Protein AF-A0A4Y8CBA6-F1 (afdb_monomer_lite)

Radius of gyration: 20.45 Å; chains: 1; bounding box: 44×48×49 Å

Sequence (134 aa):
DKLLEVQQRLKTFVDKGNLGPFANAYYGHPTYRLTPEQNLIVLSHYLECLRIQRIIAQCMAIFGAKNPHPQSLTVGGVTCVMDLLDPARMGEYMVKFQEVQDFVNRAYYPDLVMAGKAYAHEASVLNDIGVNNL

Secondary structure (DSSP, 8-state):
-HHHHHHHHHHHHHHTS--GGGTT--TT-TT----HHHHHHHHHHHHHHHHHHHHHHHHHHHHHSSSSS-S-EETTEES-HHHHH-HHHHHHHHHHHHHHHHHIIIIIHHHHHHHHHHHTT-HHHHS----TT-

Structure (mmCIF, N/CA/C/O backbone):
data_AF-A0A4Y8CBA6-F1
#
_entry.id   AF-A0A4Y8CBA6-F1
#
loop_
_atom_site.group_PDB
_atom_site.id
_atom_site.type_symbol
_atom_site.label_atom_id
_atom_site.label_alt_id
_atom_site.label_comp_id
_atom_site.label_asym_id
_atom_site.label_entity_id
_atom_site.label_seq_id
_atom_site.pdbx_PDB_ins_code
_atom_site.Cartn_x
_atom_site.Cartn_y
_atom_site.Cartn_z
_atom_site.occupancy
_atom_site.B_iso_or_equiv
_atom_site.auth_seq_id
_atom_site.auth_comp_id
_atom_site.auth_asym_id
_atom_site.auth_atom_id
_atom_site.pdbx_PDB_model_num
ATOM 1 N N . ASP A 1 1 ? 7.412 9.883 17.096 1.00 76.38 1 ASP A N 1
ATOM 2 C CA . ASP A 1 1 ? 7.128 11.106 16.313 1.00 76.38 1 ASP A CA 1
ATOM 3 C C . ASP A 1 1 ? 6.201 10.920 15.109 1.00 76.38 1 ASP A C 1
ATOM 5 O O . ASP A 1 1 ? 5.241 11.673 15.014 1.00 76.38 1 ASP A O 1
ATOM 9 N N . LYS A 1 2 ? 6.361 9.903 14.242 1.00 88.69 2 LYS A N 1
ATOM 10 C CA . LYS A 1 2 ? 5.512 9.755 13.034 1.00 88.69 2 LYS A CA 1
ATOM 11 C C . LYS A 1 2 ? 4.008 9.548 13.288 1.00 88.69 2 LYS A C 1
ATOM 13 O O . LYS A 1 2 ? 3.182 10.185 12.644 1.00 88.69 2 LYS A O 1
ATOM 18 N N . LEU A 1 3 ? 3.635 8.678 14.229 1.00 93.62 3 LEU A N 1
ATOM 19 C CA . LEU A 1 3 ? 2.218 8.408 14.530 1.00 93.62 3 LEU A CA 1
ATOM 20 C C . LEU A 1 3 ? 1.497 9.635 15.108 1.00 93.62 3 LEU A C 1
ATOM 22 O O . LEU A 1 3 ? 0.318 9.844 14.831 1.00 93.62 3 LEU A O 1
ATOM 26 N N . LEU A 1 4 ? 2.216 10.475 15.859 1.00 95.25 4 LEU A N 1
ATOM 27 C CA . LEU A 1 4 ? 1.681 11.727 16.391 1.00 95.25 4 LEU A CA 1
ATOM 28 C C . LEU A 1 4 ? 1.377 12.720 15.261 1.00 95.25 4 LEU A C 1
ATOM 30 O O . LEU A 1 4 ? 0.308 13.322 15.246 1.00 95.25 4 LEU A O 1
ATOM 34 N N . GLU A 1 5 ? 2.277 12.838 14.281 1.00 95.81 5 GLU A N 1
ATOM 35 C CA . GLU A 1 5 ? 2.060 13.651 13.077 1.00 95.81 5 GLU A CA 1
ATOM 36 C C . GLU A 1 5 ? 0.807 13.188 12.309 1.00 95.81 5 GLU A C 1
ATOM 38 O O . GLU A 1 5 ? -0.033 14.001 11.922 1.00 95.81 5 GLU A O 1
ATOM 43 N N . VAL A 1 6 ? 0.637 11.871 12.133 1.00 96.00 6 VAL A N 1
ATOM 44 C CA . VAL A 1 6 ? -0.543 11.293 11.468 1.00 96.00 6 VAL A CA 1
ATOM 45 C C . VAL A 1 6 ? -1.821 11.598 12.245 1.00 96.00 6 VAL A C 1
ATOM 47 O O . VAL A 1 6 ? -2.814 12.012 11.645 1.00 96.00 6 VAL A O 1
ATOM 50 N N . GLN A 1 7 ? -1.799 11.451 13.570 1.00 96.12 7 GLN A N 1
ATOM 51 C CA . GLN A 1 7 ? -2.944 11.761 14.422 1.00 96.12 7 GLN A CA 1
ATOM 52 C C . GLN A 1 7 ? -3.330 13.244 14.331 1.00 96.12 7 GLN A C 1
ATOM 54 O O . GLN A 1 7 ? -4.510 13.564 14.191 1.00 96.12 7 GLN A O 1
ATOM 59 N N . GLN A 1 8 ? -2.350 14.152 14.361 1.00 97.00 8 GLN A N 1
ATOM 60 C CA . GLN A 1 8 ? -2.585 15.589 14.205 1.00 97.00 8 GLN A CA 1
ATOM 61 C C . GLN A 1 8 ? -3.177 15.908 12.831 1.00 97.00 8 GLN A C 1
ATOM 63 O O . GLN A 1 8 ? -4.187 16.606 12.740 1.00 97.00 8 GLN A O 1
ATOM 68 N N . ARG A 1 9 ? -2.610 15.336 11.763 1.00 95.00 9 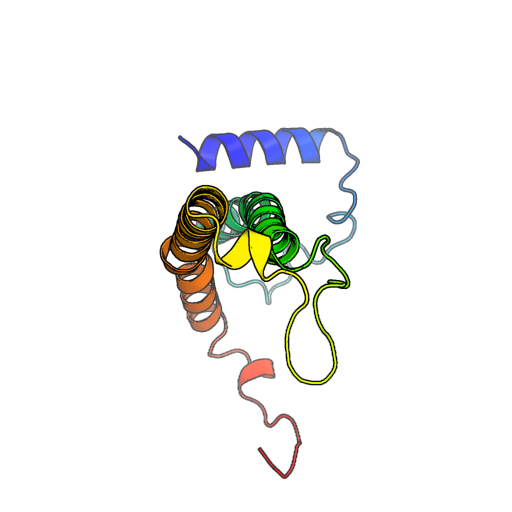ARG A N 1
ATOM 69 C CA . ARG A 1 9 ? -3.125 15.496 10.399 1.00 95.00 9 ARG A CA 1
ATOM 70 C C . ARG A 1 9 ? -4.563 14.991 10.269 1.00 95.00 9 ARG A C 1
ATOM 72 O O . ARG A 1 9 ? -5.374 15.658 9.627 1.00 95.00 9 ARG A O 1
ATOM 79 N N . LEU A 1 10 ? -4.886 13.850 10.883 1.00 94.44 10 LEU A N 1
ATOM 80 C CA . LEU A 1 10 ? -6.246 13.313 10.920 1.00 94.44 10 LEU A CA 1
ATOM 81 C C . LEU A 1 10 ? -7.188 14.255 11.669 1.00 94.44 10 LEU A C 1
ATOM 83 O O . LEU A 1 10 ? -8.265 14.557 11.166 1.00 94.44 10 LEU A O 1
ATOM 87 N N . LYS A 1 11 ? -6.775 14.759 12.835 1.00 95.81 11 LYS A N 1
ATOM 88 C CA . LYS A 1 11 ? -7.573 15.703 13.620 1.00 95.81 11 LYS A CA 1
ATOM 89 C C . LYS A 1 11 ? -7.900 16.953 12.804 1.00 95.81 11 LYS A C 1
ATOM 91 O O . LYS A 1 11 ? -9.067 17.284 12.647 1.00 95.81 11 LYS A O 1
ATOM 96 N N . THR A 1 12 ? -6.897 17.576 12.185 1.00 95.81 12 THR A N 1
ATOM 97 C CA . THR A 1 12 ? -7.108 18.736 11.305 1.00 95.81 12 THR A CA 1
ATOM 98 C C . THR A 1 12 ? -8.008 18.412 10.110 1.00 95.81 12 THR A C 1
ATOM 100 O O . THR A 1 12 ? -8.755 19.274 9.657 1.00 95.81 12 THR A O 1
ATOM 103 N N . PHE A 1 13 ? -7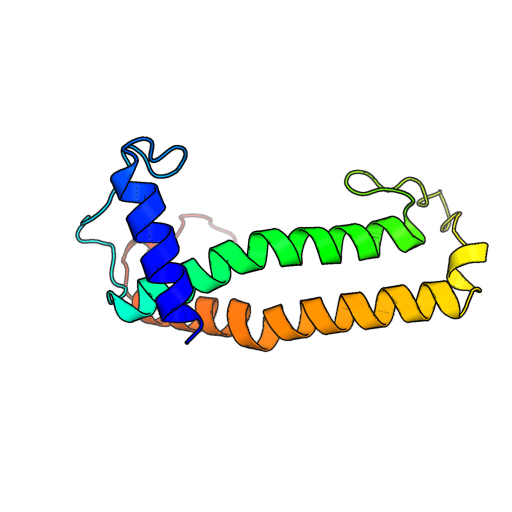.943 17.194 9.566 1.00 94.19 13 PHE A N 1
ATOM 104 C CA . PHE A 1 13 ? -8.837 16.759 8.493 1.00 94.19 13 PHE A CA 1
ATOM 105 C C . PHE A 1 13 ? -10.293 16.642 8.971 1.00 94.19 13 PHE A C 1
ATOM 107 O O . PHE A 1 13 ? -11.190 17.132 8.290 1.00 94.19 13 PHE A O 1
ATOM 114 N N . VAL A 1 14 ? -10.519 16.058 10.150 1.00 93.75 14 VAL A N 1
ATOM 115 C CA . VAL A 1 14 ? -11.852 15.912 10.756 1.00 93.75 14 VAL A CA 1
ATOM 116 C C . VAL A 1 14 ? -12.440 17.266 11.151 1.00 93.75 14 VAL A C 1
ATOM 118 O O . VAL A 1 14 ? -13.596 17.538 10.836 1.00 93.75 14 VAL A O 1
ATOM 121 N N . ASP A 1 15 ? -11.640 18.147 11.756 1.00 95.62 15 ASP A N 1
ATOM 122 C CA . ASP A 1 15 ? -12.073 19.473 12.221 1.00 95.62 15 ASP A CA 1
ATOM 123 C C . ASP A 1 15 ? -12.552 20.378 11.064 1.00 95.62 15 ASP A C 1
ATOM 125 O O . ASP A 1 15 ? -13.340 21.298 11.275 1.00 95.62 15 ASP A O 1
ATOM 129 N N . LYS A 1 16 ? -12.137 20.103 9.817 1.00 94.75 16 LYS A N 1
ATOM 130 C CA . LYS A 1 16 ? -12.646 20.794 8.617 1.00 94.75 16 LYS A CA 1
ATOM 131 C C . LYS A 1 16 ? -14.093 20.427 8.263 1.00 94.75 16 LYS A C 1
ATOM 133 O O . LYS A 1 16 ? -14.680 21.087 7.410 1.00 94.75 16 LYS A O 1
ATOM 138 N N . GLY A 1 17 ? -14.652 19.360 8.835 1.00 90.06 17 GLY A N 1
ATOM 139 C CA . GLY A 1 17 ? -16.038 18.922 8.628 1.00 90.06 17 GLY A CA 1
ATOM 140 C C . GLY A 1 17 ? -16.330 18.212 7.298 1.00 90.06 17 GLY A C 1
ATOM 141 O O . GLY A 1 17 ? -17.368 17.569 7.174 1.00 90.06 17 GLY A O 1
ATOM 142 N N . ASN A 1 18 ? -15.427 18.262 6.311 1.00 92.31 18 ASN A N 1
ATOM 143 C CA . ASN A 1 18 ? -15.565 17.523 5.053 1.00 92.31 18 ASN A CA 1
ATOM 144 C C . ASN A 1 18 ? -14.746 16.225 5.081 1.00 92.31 18 ASN A C 1
ATOM 146 O O . ASN A 1 18 ? -13.590 16.190 4.658 1.00 92.31 18 ASN A O 1
ATOM 150 N N . LEU A 1 19 ? -15.370 15.155 5.576 1.00 91.25 19 LEU A N 1
ATOM 151 C CA . LEU A 1 19 ? -14.725 13.853 5.763 1.00 91.25 19 LEU A CA 1
ATOM 152 C C . LEU A 1 19 ? -14.487 13.077 4.456 1.00 91.25 19 LEU A C 1
ATOM 154 O O . LEU A 1 19 ? -13.770 12.077 4.467 1.00 91.25 19 LEU A O 1
ATOM 158 N N . GLY A 1 20 ? -15.045 13.523 3.326 1.00 93.06 20 GLY A N 1
ATOM 159 C CA . GLY A 1 20 ? -14.858 12.883 2.021 1.00 93.06 20 GLY A CA 1
ATOM 160 C C . GLY A 1 20 ? -15.154 11.373 2.058 1.00 93.06 20 GLY A C 1
ATOM 161 O O . GLY A 1 20 ? -16.262 11.000 2.443 1.00 93.06 20 GLY A O 1
ATOM 162 N N . PRO A 1 21 ? -14.191 10.493 1.709 1.00 91.62 21 PRO A N 1
ATOM 163 C CA . PRO A 1 21 ? -14.400 9.039 1.714 1.00 91.62 21 PRO A CA 1
ATOM 164 C C . PRO A 1 21 ? -14.646 8.453 3.115 1.00 91.62 21 PRO A C 1
ATOM 166 O O . PRO A 1 21 ? -15.042 7.300 3.234 1.00 91.62 21 PRO A O 1
ATOM 169 N N . PHE A 1 22 ? -14.409 9.234 4.169 1.00 94.19 22 PHE A N 1
ATOM 170 C CA . PHE A 1 22 ? -14.646 8.856 5.559 1.00 94.19 22 PHE A CA 1
ATOM 171 C C . PHE A 1 22 ? -16.018 9.323 6.071 1.00 94.19 22 PHE A C 1
ATOM 173 O O . PHE A 1 22 ? -16.366 9.071 7.218 1.00 94.19 22 PHE A O 1
ATOM 180 N N . ALA A 1 23 ? -16.821 10.024 5.268 1.00 94.81 23 ALA A N 1
ATOM 181 C CA . ALA A 1 23 ? -18.159 10.439 5.685 1.00 94.81 23 ALA A CA 1
ATOM 182 C C . ALA A 1 23 ? -19.123 9.238 5.769 1.00 94.81 23 ALA A C 1
ATOM 184 O O . ALA A 1 23 ? -19.065 8.338 4.935 1.00 94.81 23 ALA A O 1
ATOM 185 N N . ASN A 1 24 ? -20.042 9.249 6.744 1.00 93.06 24 ASN A N 1
ATOM 186 C CA . ASN A 1 24 ? -21.115 8.250 6.911 1.00 93.06 24 ASN A CA 1
ATOM 187 C C . ASN A 1 24 ? -20.650 6.779 6.962 1.00 93.06 24 ASN A C 1
ATOM 189 O O . ASN A 1 24 ? -21.393 5.877 6.578 1.00 93.06 24 ASN A O 1
ATOM 193 N N . ALA A 1 25 ? -19.429 6.524 7.433 1.00 94.69 25 ALA A N 1
ATOM 194 C CA . ALA A 1 25 ? -18.924 5.170 7.627 1.00 94.69 25 ALA A CA 1
ATOM 195 C C . ALA A 1 25 ? -19.373 4.568 8.974 1.00 94.69 25 ALA A C 1
ATOM 197 O O . ALA A 1 25 ? -19.914 5.245 9.847 1.00 94.69 25 ALA A O 1
ATOM 198 N N . TYR A 1 26 ? -19.109 3.275 9.158 1.00 96.19 26 TYR A N 1
ATOM 199 C CA . TYR A 1 26 ? -19.568 2.467 10.297 1.00 96.19 26 TYR A CA 1
ATOM 200 C C . TYR A 1 26 ? -18.731 2.644 11.578 1.00 96.19 26 TYR A C 1
ATOM 202 O O . TYR A 1 26 ? -18.437 1.676 12.277 1.00 96.19 26 TYR A O 1
ATOM 210 N N . TYR A 1 27 ? -18.274 3.860 11.883 1.00 94.56 27 TYR A N 1
ATOM 211 C CA . TYR A 1 27 ? -17.443 4.095 13.069 1.00 94.56 27 TYR A CA 1
ATOM 212 C C . TYR A 1 27 ? -18.175 3.706 14.358 1.00 94.56 27 TYR A C 1
ATOM 214 O O . TYR A 1 27 ? -19.357 3.991 14.524 1.00 94.56 27 TYR A O 1
ATOM 222 N N . GLY A 1 28 ? -17.463 3.046 15.275 1.00 94.50 28 GLY A N 1
ATOM 223 C CA . GLY A 1 28 ? -18.031 2.561 16.538 1.00 94.50 28 GLY A CA 1
ATOM 224 C C . GLY A 1 28 ? -18.889 1.296 16.419 1.00 94.50 28 GLY A C 1
ATOM 225 O O . GLY A 1 28 ? -19.434 0.851 17.426 1.00 94.50 28 GLY A O 1
ATOM 226 N N . HIS A 1 29 ? -19.006 0.697 15.228 1.00 96.00 29 HIS A N 1
ATOM 227 C CA . HIS A 1 29 ? -19.717 -0.569 15.065 1.00 96.00 29 HIS A CA 1
ATOM 228 C C . HIS A 1 29 ? -19.091 -1.670 15.949 1.00 96.00 29 HIS A C 1
ATOM 230 O O . HIS A 1 29 ? -17.864 -1.798 15.972 1.00 96.00 29 HIS A O 1
ATOM 236 N N . PRO A 1 30 ? -19.891 -2.500 16.653 1.00 93.19 30 PRO A N 1
ATOM 237 C CA . PRO A 1 30 ? -19.386 -3.454 17.650 1.00 93.19 30 PRO A CA 1
ATOM 238 C C . PRO A 1 30 ? -18.478 -4.547 17.077 1.00 93.19 30 PRO A C 1
ATOM 240 O O . PRO A 1 30 ? -17.761 -5.205 17.829 1.00 93.19 30 PRO A O 1
ATOM 243 N N . THR A 1 31 ? -18.503 -4.757 15.760 1.00 92.69 31 THR A N 1
ATOM 244 C CA . THR A 1 31 ? -17.606 -5.704 15.088 1.00 92.69 31 THR A CA 1
ATOM 245 C C . THR A 1 31 ? -16.227 -5.125 14.796 1.00 92.69 31 THR A C 1
ATOM 247 O O . THR A 1 31 ? -15.365 -5.881 14.384 1.00 92.69 31 THR A O 1
ATOM 250 N N . TYR A 1 32 ? -15.959 -3.832 15.000 1.00 95.25 32 TYR A N 1
ATOM 251 C CA . TYR A 1 32 ? -14.591 -3.312 14.919 1.00 95.25 32 TYR A CA 1
ATOM 252 C C . TYR A 1 32 ? -13.819 -3.672 16.187 1.00 95.25 32 TYR A C 1
ATOM 254 O O . TYR A 1 32 ? -14.129 -3.193 17.276 1.00 95.25 32 TYR A O 1
ATOM 262 N N . ARG A 1 33 ? -12.816 -4.545 16.042 1.00 94.81 33 ARG A N 1
ATOM 263 C CA . ARG A 1 33 ? -12.101 -5.162 17.175 1.00 94.81 33 ARG A CA 1
ATOM 264 C C . ARG A 1 33 ? -10.729 -4.564 17.470 1.00 94.81 33 ARG A C 1
ATOM 266 O O . ARG A 1 33 ? -10.158 -4.864 18.513 1.00 94.81 33 ARG A O 1
ATOM 273 N N . LEU A 1 34 ? -10.184 -3.747 16.568 1.00 97.25 34 LEU A N 1
ATOM 274 C CA . LEU A 1 34 ? -8.868 -3.134 16.762 1.00 97.25 34 LEU A CA 1
ATOM 275 C C . LEU A 1 34 ? -8.905 -2.077 17.873 1.00 97.25 34 LEU A C 1
ATOM 277 O O . LEU A 1 34 ? -9.840 -1.274 17.938 1.00 97.25 34 LEU A O 1
ATOM 281 N N . THR A 1 35 ? -7.858 -2.028 18.702 1.00 97.25 35 THR A N 1
ATOM 282 C CA . THR A 1 35 ? -7.691 -0.956 19.698 1.00 97.25 35 THR A CA 1
ATOM 283 C C . THR A 1 35 ? -7.439 0.398 19.016 1.00 97.25 35 THR A C 1
ATOM 285 O O . THR A 1 35 ? -7.065 0.441 17.838 1.00 97.25 35 THR A O 1
ATOM 288 N N . PRO A 1 36 ? -7.613 1.537 19.712 1.00 96.50 36 PRO A N 1
ATOM 289 C CA . PRO A 1 36 ? -7.292 2.852 19.152 1.00 96.50 36 PRO A CA 1
ATOM 290 C C . PRO A 1 36 ? -5.852 2.965 18.624 1.00 96.50 36 PRO A C 1
ATOM 292 O O . PRO A 1 36 ? -5.628 3.553 17.567 1.00 96.50 36 PRO A O 1
ATOM 295 N N . GLU A 1 37 ? -4.884 2.354 19.308 1.00 96.38 37 GLU A N 1
ATOM 296 C CA . GLU A 1 37 ? -3.472 2.338 18.912 1.00 96.38 37 GLU A CA 1
ATOM 297 C C . GLU A 1 37 ? -3.267 1.533 17.628 1.00 96.38 37 GLU A C 1
ATOM 299 O O . GLU A 1 37 ? -2.598 1.999 16.705 1.00 96.38 37 GLU A O 1
ATOM 304 N N . GLN A 1 38 ? -3.886 0.352 17.535 1.00 97.50 38 GLN A N 1
ATOM 305 C CA . GLN A 1 38 ? -3.838 -0.480 16.332 1.00 97.50 38 GLN A CA 1
ATOM 306 C C . GLN A 1 38 ? -4.486 0.230 15.139 1.00 97.50 38 GLN A C 1
ATOM 308 O O . GLN A 1 38 ? -3.918 0.242 14.050 1.00 97.50 38 GLN A O 1
ATOM 313 N N . ASN A 1 39 ? -5.629 0.891 15.348 1.00 97.62 39 ASN A N 1
ATOM 314 C CA . ASN A 1 39 ? -6.276 1.696 14.311 1.00 97.62 39 ASN A CA 1
ATOM 315 C C . ASN A 1 39 ? -5.368 2.830 13.819 1.00 97.62 39 ASN A C 1
ATOM 317 O O . ASN A 1 39 ? -5.298 3.076 12.616 1.00 97.62 39 ASN A O 1
ATOM 321 N N . LEU A 1 40 ? -4.646 3.508 14.718 1.00 97.44 40 LEU A N 1
ATOM 322 C CA . LEU A 1 40 ? -3.722 4.576 14.334 1.00 97.44 40 LEU A CA 1
ATOM 323 C C . LEU A 1 40 ? -2.517 4.045 13.540 1.00 97.44 40 LEU A C 1
ATOM 325 O O . LEU A 1 40 ? -2.104 4.688 12.574 1.00 97.44 40 LEU A O 1
ATOM 329 N N . ILE A 1 41 ? -1.980 2.877 13.908 1.00 97.44 41 ILE A N 1
ATOM 330 C CA . ILE A 1 41 ? -0.902 2.209 13.161 1.00 97.44 41 ILE A CA 1
ATOM 331 C C . ILE A 1 41 ? -1.376 1.867 11.745 1.00 97.44 41 ILE A C 1
ATOM 333 O O . ILE A 1 41 ? -0.770 2.320 10.773 1.00 97.44 41 ILE A O 1
ATOM 337 N N . VAL A 1 42 ? -2.498 1.152 11.618 1.00 97.25 42 VAL A N 1
ATOM 338 C CA . VAL A 1 42 ? -3.029 0.730 10.311 1.00 97.25 42 VAL A CA 1
ATOM 339 C C . VAL A 1 42 ? -3.414 1.938 9.458 1.00 97.25 42 VAL A C 1
ATOM 341 O O . VAL A 1 42 ? -3.137 1.958 8.262 1.00 97.25 42 VAL A O 1
ATOM 344 N N . LEU A 1 43 ? -3.991 2.992 10.044 1.00 96.44 43 LEU A N 1
ATOM 345 C CA . LEU A 1 43 ? -4.282 4.227 9.314 1.00 96.44 43 LEU A CA 1
ATOM 346 C C . LEU A 1 43 ? -3.003 4.917 8.819 1.00 96.44 43 LEU A C 1
ATOM 348 O O . LEU A 1 43 ? -2.966 5.422 7.696 1.00 96.44 43 LEU A O 1
ATOM 352 N N . SER A 1 44 ? -1.946 4.938 9.634 1.00 97.31 44 SER A N 1
ATOM 353 C CA . SER A 1 44 ? -0.645 5.468 9.222 1.00 97.31 44 SER A CA 1
ATOM 354 C C . SER A 1 44 ? -0.100 4.699 8.016 1.00 97.31 44 SER A C 1
ATOM 356 O O . SER A 1 44 ? 0.310 5.313 7.029 1.00 97.31 44 SER A O 1
ATOM 358 N N . HIS A 1 45 ? -0.148 3.366 8.054 1.00 98.12 45 HIS A N 1
ATOM 359 C CA . HIS A 1 45 ? 0.275 2.529 6.933 1.00 98.12 45 HIS A CA 1
ATOM 360 C C . HIS A 1 45 ? -0.644 2.661 5.715 1.00 98.12 45 HIS A C 1
ATOM 362 O O . HIS A 1 45 ? -0.145 2.694 4.595 1.00 98.12 45 HIS A O 1
ATOM 368 N N . TYR A 1 46 ? -1.956 2.827 5.896 1.00 97.06 46 TYR A N 1
ATOM 369 C CA . TYR A 1 46 ? -2.904 3.097 4.812 1.00 97.06 46 TYR A CA 1
ATOM 370 C C . TYR A 1 46 ? -2.513 4.359 4.033 1.00 97.06 46 TYR A C 1
ATOM 372 O O . TYR A 1 46 ? -2.442 4.340 2.803 1.00 97.06 46 TYR A O 1
ATOM 380 N N . LEU A 1 47 ? -2.203 5.450 4.742 1.00 95.69 47 LEU A N 1
ATOM 381 C CA . LEU A 1 47 ? -1.794 6.706 4.112 1.00 95.69 47 LEU A CA 1
ATOM 382 C C . LEU A 1 47 ? -0.440 6.587 3.402 1.00 95.69 47 LEU A C 1
ATOM 384 O O . LEU A 1 47 ? -0.271 7.155 2.324 1.00 95.69 47 LEU A O 1
ATOM 388 N N . GLU A 1 48 ? 0.505 5.839 3.972 1.00 96.62 48 GLU A N 1
ATOM 389 C CA . GLU A 1 48 ? 1.804 5.584 3.341 1.00 96.62 48 GLU A CA 1
ATOM 390 C C . GLU A 1 48 ? 1.676 4.668 2.112 1.00 96.62 48 GLU A C 1
ATOM 392 O O . GLU A 1 48 ? 2.313 4.899 1.082 1.00 96.62 48 GLU A O 1
ATOM 397 N N . CYS A 1 49 ? 0.773 3.688 2.162 1.00 97.62 49 CYS A N 1
ATOM 398 C CA . CYS A 1 49 ? 0.498 2.771 1.062 1.00 97.62 49 CYS A CA 1
ATOM 399 C C . CYS A 1 49 ? 0.051 3.519 -0.205 1.00 97.62 49 CYS A C 1
ATOM 401 O O . CYS A 1 49 ? 0.467 3.160 -1.306 1.00 97.62 49 CYS A O 1
ATOM 403 N N . LEU A 1 50 ? -0.694 4.627 -0.073 1.00 96.81 50 LEU A N 1
ATOM 404 C CA . LEU A 1 50 ? -1.076 5.486 -1.208 1.00 96.81 50 LEU A CA 1
ATOM 405 C C . LEU A 1 50 ? 0.134 6.051 -1.974 1.00 96.81 50 LEU A C 1
ATOM 407 O O . LEU A 1 50 ? 0.044 6.284 -3.184 1.00 96.81 50 LEU A O 1
ATOM 411 N N . ARG A 1 51 ? 1.270 6.251 -1.295 1.00 97.12 51 ARG A N 1
ATOM 412 C CA . ARG A 1 51 ? 2.544 6.642 -1.912 1.00 97.12 51 ARG A CA 1
ATOM 413 C C . ARG A 1 51 ? 3.281 5.427 -2.476 1.00 97.12 51 ARG A C 1
ATOM 415 O O . ARG A 1 51 ? 3.731 5.476 -3.618 1.00 97.12 51 ARG A O 1
ATOM 422 N N . ILE A 1 52 ? 3.367 4.338 -1.713 1.00 98.44 52 ILE A N 1
ATOM 423 C CA . ILE A 1 52 ? 4.073 3.107 -2.108 1.00 98.44 52 ILE A CA 1
ATOM 424 C C . ILE A 1 52 ? 3.462 2.475 -3.367 1.00 98.44 52 ILE A C 1
ATOM 426 O O . ILE A 1 52 ? 4.194 2.086 -4.277 1.00 98.44 52 ILE A O 1
ATOM 430 N N . GLN A 1 53 ? 2.132 2.454 -3.493 1.00 97.75 53 GLN A N 1
ATOM 431 C CA . GLN A 1 53 ? 1.450 1.920 -4.680 1.00 97.75 53 GLN A CA 1
ATOM 432 C C . GLN A 1 53 ? 1.803 2.689 -5.968 1.00 97.75 53 GLN A C 1
ATOM 434 O O . GLN A 1 53 ? 1.899 2.104 -7.046 1.00 97.75 53 GLN A O 1
ATOM 439 N N . ARG A 1 54 ? 2.120 3.988 -5.864 1.00 98.12 54 ARG A N 1
ATOM 440 C CA . ARG A 1 54 ? 2.649 4.763 -6.996 1.00 98.12 54 ARG A CA 1
ATOM 441 C C . ARG A 1 54 ? 4.071 4.330 -7.369 1.00 98.12 54 ARG A C 1
ATOM 443 O O . ARG A 1 54 ? 4.410 4.346 -8.548 1.00 98.12 54 ARG A O 1
ATOM 450 N N . ILE A 1 55 ? 4.908 3.963 -6.400 1.00 98.38 55 ILE A N 1
ATOM 451 C CA . ILE A 1 55 ? 6.296 3.550 -6.657 1.00 98.38 55 ILE A CA 1
ATOM 452 C C . ILE A 1 55 ? 6.329 2.222 -7.408 1.00 98.38 55 ILE A C 1
ATOM 454 O O . ILE A 1 55 ? 7.013 2.117 -8.423 1.00 98.38 55 ILE A O 1
ATOM 458 N N . ILE A 1 56 ? 5.533 1.235 -6.990 1.00 97.88 56 ILE A N 1
ATOM 459 C CA . ILE A 1 56 ? 5.473 -0.039 -7.718 1.00 97.88 56 ILE A CA 1
ATOM 460 C C . ILE A 1 56 ? 4.885 0.133 -9.131 1.00 97.88 56 ILE A C 1
ATOM 462 O O . ILE A 1 56 ? 5.344 -0.509 -10.076 1.00 97.88 56 ILE A O 1
ATOM 466 N N . ALA A 1 57 ? 3.944 1.066 -9.322 1.00 98.19 57 ALA A N 1
ATOM 467 C CA . ALA A 1 57 ? 3.458 1.437 -10.651 1.00 98.19 57 ALA A CA 1
ATOM 468 C C . ALA A 1 57 ? 4.571 2.034 -11.536 1.00 98.19 57 ALA A C 1
ATOM 470 O O . ALA A 1 57 ? 4.639 1.732 -12.729 1.00 98.19 57 ALA A O 1
ATOM 471 N N . GLN A 1 58 ? 5.484 2.827 -10.961 1.00 98.06 58 GLN A N 1
ATOM 472 C CA . GLN A 1 58 ? 6.672 3.313 -11.671 1.00 98.06 58 GLN A CA 1
ATOM 473 C C . GLN A 1 58 ? 7.615 2.173 -12.057 1.00 98.06 58 GLN A C 1
ATOM 475 O O . GLN A 1 58 ? 8.126 2.193 -13.171 1.00 98.06 58 GLN A O 1
ATOM 480 N N . CYS A 1 59 ? 7.795 1.155 -11.207 1.00 97.56 59 CYS A N 1
ATOM 481 C CA . CYS A 1 59 ? 8.577 -0.031 -11.570 1.00 97.56 59 CYS A CA 1
ATOM 482 C C . CYS A 1 59 ? 8.030 -0.704 -12.837 1.00 97.56 59 CYS A C 1
ATOM 484 O O . CYS A 1 59 ? 8.801 -1.072 -13.720 1.00 97.56 59 CYS A O 1
ATOM 486 N N . MET A 1 60 ? 6.701 -0.816 -12.967 1.00 97.19 60 MET A N 1
ATOM 487 C CA . MET A 1 60 ? 6.086 -1.313 -14.202 1.00 97.19 60 MET A CA 1
ATOM 488 C C . MET A 1 60 ? 6.297 -0.347 -15.375 1.00 97.19 60 MET A C 1
ATOM 490 O O . MET A 1 60 ? 6.516 -0.801 -16.492 1.00 97.19 60 MET A O 1
ATOM 494 N N . ALA A 1 61 ? 6.262 0.968 -15.149 1.00 97.50 61 ALA A N 1
ATOM 495 C CA . ALA A 1 61 ? 6.469 1.958 -16.204 1.00 97.50 61 ALA A CA 1
ATOM 496 C C . ALA A 1 61 ? 7.906 1.978 -16.760 1.00 97.50 61 ALA A C 1
ATOM 498 O O . ALA A 1 61 ? 8.057 2.233 -17.951 1.00 97.50 61 ALA A O 1
ATOM 499 N N . ILE A 1 62 ? 8.930 1.653 -15.956 1.00 97.31 62 ILE A N 1
ATOM 500 C CA . ILE A 1 62 ? 10.335 1.566 -16.408 1.00 97.31 62 ILE A CA 1
ATOM 501 C C . ILE A 1 62 ? 10.463 0.630 -17.615 1.00 97.31 62 ILE A C 1
ATOM 503 O O . ILE A 1 62 ? 11.054 1.001 -18.621 1.00 97.31 62 ILE A O 1
ATOM 507 N N . PHE A 1 63 ? 9.847 -0.552 -17.546 1.00 96.94 63 PHE A N 1
ATOM 508 C CA . PHE A 1 63 ? 9.899 -1.539 -18.630 1.00 96.94 63 PHE A CA 1
ATOM 509 C C . PHE A 1 63 ? 8.628 -1.587 -19.477 1.00 96.94 63 PHE A C 1
ATOM 511 O O . PHE A 1 63 ? 8.601 -2.272 -20.491 1.00 96.94 63 PHE A O 1
ATOM 518 N N . GLY A 1 64 ? 7.554 -0.919 -19.059 1.00 96.38 64 GLY A N 1
ATOM 519 C CA . GLY A 1 64 ? 6.223 -0.967 -19.669 1.00 96.38 64 GLY A CA 1
ATOM 520 C C . GLY A 1 64 ? 5.779 0.331 -20.336 1.00 96.38 64 GLY A C 1
ATOM 521 O O . GLY A 1 64 ? 4.658 0.385 -20.845 1.00 96.38 64 GLY A O 1
ATOM 522 N N . ALA A 1 65 ? 6.617 1.371 -20.304 1.00 95.38 65 ALA A N 1
ATOM 523 C CA . ALA A 1 65 ? 6.349 2.768 -20.664 1.00 95.38 65 ALA A CA 1
ATOM 524 C C . ALA A 1 65 ? 5.295 3.484 -19.795 1.00 95.38 65 ALA A C 1
ATOM 526 O O . ALA A 1 65 ? 5.428 4.677 -19.524 1.00 95.38 65 ALA A O 1
ATOM 527 N N . LYS A 1 66 ? 4.244 2.787 -19.342 1.00 96.88 66 LYS A N 1
ATOM 528 C CA . LYS A 1 66 ? 3.187 3.346 -18.490 1.00 96.88 66 LYS A CA 1
ATOM 529 C C . LYS A 1 66 ? 2.567 2.311 -17.555 1.00 96.88 66 LYS A C 1
ATOM 531 O O . LYS A 1 66 ? 2.632 1.107 -17.791 1.00 96.88 66 LYS A O 1
ATOM 536 N N . ASN A 1 67 ? 1.910 2.818 -16.520 1.00 96.56 67 ASN A N 1
ATOM 537 C CA . ASN A 1 67 ? 1.010 2.072 -15.655 1.00 96.56 67 ASN A CA 1
ATOM 538 C C . ASN A 1 67 ? -0.195 2.979 -15.323 1.00 96.56 67 ASN A C 1
ATOM 540 O O . ASN A 1 67 ? 0.033 4.146 -14.989 1.00 96.56 67 ASN A O 1
ATOM 544 N N . PRO A 1 68 ? -1.448 2.496 -15.435 1.00 96.38 68 PRO A N 1
ATOM 545 C CA . PRO A 1 68 ? -1.862 1.152 -15.868 1.00 96.38 68 PRO A CA 1
ATOM 546 C C . PRO A 1 68 ? -1.682 0.901 -17.385 1.00 96.38 68 PRO A C 1
ATOM 548 O O . PRO A 1 68 ? -1.425 1.826 -18.154 1.00 96.38 68 PRO A O 1
ATOM 551 N N . HIS A 1 69 ? -1.840 -0.361 -17.812 1.00 96.62 69 HIS A N 1
ATOM 552 C CA . HIS A 1 69 ? -1.776 -0.838 -19.211 1.00 96.62 69 HIS A CA 1
ATOM 553 C C . HIS A 1 69 ? -0.407 -0.684 -19.913 1.00 96.62 69 HIS A C 1
ATOM 555 O O . HIS A 1 69 ? -0.293 0.105 -20.863 1.00 96.62 69 HIS A O 1
ATOM 561 N N . PRO A 1 70 ? 0.623 -1.449 -19.499 1.00 96.31 70 PRO A N 1
ATOM 562 C CA . PRO A 1 70 ? 1.944 -1.392 -20.122 1.00 96.31 70 PRO A CA 1
ATOM 563 C C . PRO A 1 70 ? 1.878 -1.744 -21.616 1.00 96.31 70 PRO A C 1
ATOM 565 O O . PRO A 1 70 ? 1.049 -2.548 -22.036 1.00 96.31 70 PRO A O 1
ATOM 568 N N . GLN A 1 71 ? 2.742 -1.131 -22.423 1.00 95.62 71 GLN A N 1
ATOM 569 C CA . GLN A 1 71 ? 2.761 -1.284 -23.890 1.00 95.62 71 GLN A CA 1
ATOM 570 C C . GLN A 1 71 ? 3.957 -2.089 -24.398 1.00 95.62 71 GLN A C 1
ATOM 572 O O . GLN A 1 71 ? 4.120 -2.256 -25.602 1.00 95.62 71 GLN A O 1
ATOM 577 N N . SER A 1 72 ? 4.816 -2.565 -23.497 1.00 96.31 72 SER A N 1
ATOM 578 C CA . SER A 1 72 ? 6.015 -3.289 -23.904 1.00 96.31 72 SER A CA 1
ATOM 579 C C . SER A 1 72 ? 5.773 -4.755 -24.225 1.00 96.31 72 SER A C 1
ATOM 581 O O . SER A 1 72 ? 6.629 -5.375 -24.842 1.00 96.31 72 SER A O 1
ATOM 583 N N . LEU A 1 73 ? 4.631 -5.318 -23.830 1.00 96.12 73 LEU A N 1
ATOM 584 C CA . LEU A 1 73 ? 4.299 -6.714 -24.089 1.00 96.12 73 LEU A CA 1
ATOM 585 C C . LEU A 1 73 ? 3.984 -6.917 -25.575 1.00 96.12 73 LEU A C 1
ATOM 587 O O . LEU A 1 73 ? 3.149 -6.215 -26.142 1.00 96.12 73 LEU A O 1
ATOM 591 N N . THR A 1 74 ? 4.622 -7.906 -26.191 1.00 95.25 74 THR A N 1
ATOM 592 C CA . THR A 1 74 ? 4.354 -8.328 -27.570 1.00 95.25 74 THR A CA 1
ATOM 593 C C . THR A 1 74 ? 4.333 -9.852 -27.653 1.00 95.25 74 THR A C 1
ATOM 595 O O . THR A 1 74 ? 4.811 -10.546 -26.752 1.00 95.25 74 THR A O 1
ATOM 598 N N . VAL A 1 75 ? 3.772 -10.406 -28.728 1.00 97.25 75 VAL A N 1
ATOM 599 C CA . VAL A 1 75 ? 3.809 -11.856 -28.949 1.00 97.25 75 VAL A CA 1
ATOM 600 C C . VAL A 1 75 ? 5.270 -12.298 -29.037 1.00 97.25 75 VAL A C 1
ATOM 602 O O . VAL A 1 75 ? 6.026 -11.807 -29.871 1.00 97.25 75 VAL A O 1
ATOM 605 N N . GLY A 1 76 ? 5.667 -13.217 -28.158 1.00 96.75 76 GLY A N 1
ATOM 606 C CA . GLY A 1 76 ? 7.029 -13.748 -28.102 1.00 96.75 76 GLY A CA 1
ATOM 607 C C . GLY A 1 76 ? 8.015 -12.969 -27.223 1.00 96.75 76 GLY A C 1
ATOM 608 O O . GLY A 1 76 ? 9.157 -13.405 -27.115 1.00 96.75 76 GLY A O 1
ATOM 609 N N . GLY A 1 77 ? 7.622 -11.869 -26.564 1.00 96.06 77 GLY A N 1
ATOM 610 C CA . GLY A 1 77 ? 8.525 -11.187 -25.630 1.00 96.06 77 GLY A CA 1
ATOM 611 C C . GLY A 1 77 ? 8.121 -9.765 -25.250 1.00 96.06 77 GLY A C 1
ATOM 612 O O . GLY A 1 77 ? 6.950 -9.470 -25.006 1.00 96.06 77 GLY A O 1
ATOM 613 N N . VAL A 1 78 ? 9.123 -8.885 -25.174 1.00 97.00 78 VAL A N 1
ATOM 614 C CA . VAL A 1 78 ? 8.960 -7.476 -24.799 1.00 97.00 78 VAL A CA 1
ATOM 615 C C . VAL A 1 78 ? 9.723 -6.541 -25.734 1.00 97.00 78 VAL A C 1
ATOM 617 O O . VAL A 1 78 ? 10.756 -6.909 -26.287 1.00 97.00 78 VAL A O 1
ATOM 620 N N . THR A 1 79 ? 9.237 -5.313 -25.895 1.00 97.25 79 THR A N 1
ATOM 621 C CA . THR A 1 79 ? 9.861 -4.288 -26.749 1.00 97.25 79 THR A CA 1
ATOM 622 C C . THR A 1 79 ? 10.897 -3.425 -26.016 1.00 97.25 79 THR A C 1
ATOM 624 O O . THR A 1 79 ? 11.679 -2.735 -26.663 1.00 97.25 79 THR A O 1
ATOM 627 N N . CYS A 1 80 ? 10.968 -3.486 -24.682 1.00 96.62 80 CYS A N 1
ATOM 628 C CA . CYS A 1 80 ? 11.840 -2.660 -23.830 1.00 96.62 80 CYS A CA 1
ATOM 629 C C . CYS A 1 80 ? 13.286 -3.183 -23.699 1.00 96.62 80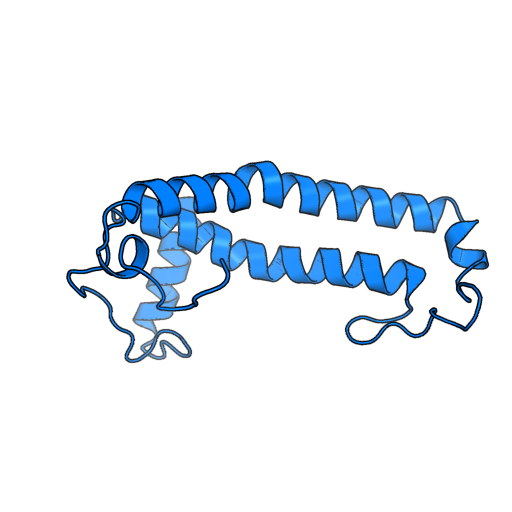 CYS A C 1
ATOM 631 O O . CYS A 1 80 ? 13.916 -3.042 -22.653 1.00 96.62 80 CYS A O 1
ATOM 633 N N . VAL A 1 81 ? 13.833 -3.796 -24.754 1.00 96.56 81 VAL A N 1
ATOM 634 C CA . VAL A 1 81 ? 15.172 -4.420 -24.725 1.00 96.56 81 VAL A CA 1
ATOM 635 C C . VAL A 1 81 ? 16.267 -3.407 -24.376 1.00 96.56 81 VAL A C 1
ATOM 637 O O . VAL A 1 81 ? 17.173 -3.727 -23.615 1.00 96.56 81 VAL A O 1
ATOM 640 N N . MET A 1 82 ? 16.163 -2.173 -24.876 1.00 95.94 82 MET A N 1
ATOM 641 C CA . MET A 1 82 ? 17.140 -1.120 -24.578 1.00 95.94 82 MET A CA 1
ATOM 642 C C . MET A 1 82 ? 17.147 -0.738 -23.095 1.00 95.94 82 MET A C 1
ATOM 644 O O . MET A 1 82 ? 18.220 -0.615 -22.517 1.00 95.94 82 MET A O 1
ATOM 648 N N . ASP A 1 83 ? 15.973 -0.614 -22.466 1.00 96.06 83 ASP A N 1
ATOM 649 C CA . ASP A 1 83 ? 15.882 -0.317 -21.032 1.00 96.06 83 ASP A CA 1
ATOM 650 C C . ASP A 1 83 ? 16.344 -1.506 -20.173 1.00 96.06 83 ASP A C 1
ATOM 652 O O . ASP A 1 83 ? 16.927 -1.304 -19.115 1.00 96.06 83 ASP A O 1
ATOM 656 N N . LEU A 1 84 ? 16.133 -2.751 -20.621 1.00 95.06 84 LEU A N 1
ATOM 657 C CA . LEU A 1 84 ? 16.628 -3.946 -19.919 1.00 95.06 84 LEU A CA 1
ATOM 658 C C . LEU A 1 84 ? 18.159 -4.047 -19.922 1.00 95.06 84 LEU A C 1
ATOM 660 O O . LEU A 1 84 ? 18.746 -4.554 -18.967 1.00 95.06 84 LEU A O 1
ATOM 664 N N . LEU A 1 85 ? 18.801 -3.596 -21.002 1.00 96.19 85 LEU A N 1
ATOM 665 C CA . LEU A 1 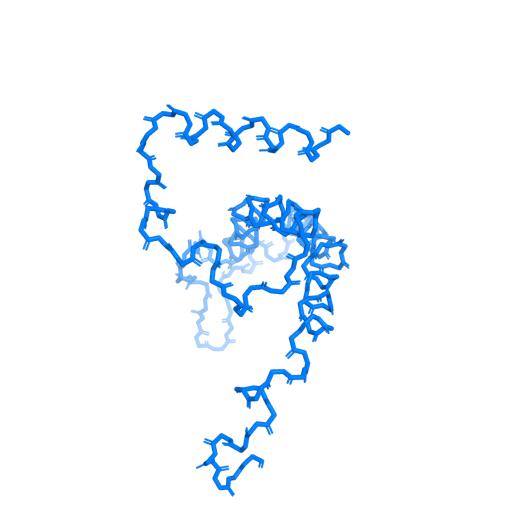85 ? 20.257 -3.613 -21.152 1.00 96.19 85 LEU A CA 1
ATOM 666 C C . LEU A 1 85 ? 20.937 -2.375 -20.550 1.00 96.19 85 LEU A C 1
ATOM 668 O O . LEU A 1 85 ? 22.163 -2.357 -20.457 1.00 96.19 85 LEU A O 1
ATOM 672 N N . ASP A 1 86 ? 20.170 -1.364 -20.135 1.00 97.88 86 ASP A N 1
ATOM 673 C CA . ASP A 1 86 ? 20.680 -0.151 -19.499 1.00 97.88 86 ASP A CA 1
ATOM 674 C C . ASP A 1 86 ? 20.856 -0.355 -17.975 1.00 97.88 86 ASP A C 1
ATOM 676 O O . ASP A 1 86 ? 19.869 -0.482 -17.235 1.00 97.88 86 ASP A O 1
ATOM 680 N N . PRO A 1 87 ? 22.099 -0.332 -17.450 1.00 97.62 87 PRO A N 1
ATOM 681 C CA . PRO A 1 87 ? 22.352 -0.471 -16.019 1.00 97.62 87 PRO A CA 1
ATOM 682 C C . PRO A 1 87 ? 21.675 0.608 -15.165 1.00 97.62 87 PRO A C 1
ATOM 684 O O . PRO A 1 87 ? 21.313 0.336 -14.019 1.00 97.62 87 PRO A O 1
ATOM 687 N N . ALA A 1 88 ? 21.479 1.820 -15.695 1.00 97.88 88 ALA A N 1
ATOM 688 C CA . ALA A 1 88 ? 20.815 2.898 -14.970 1.00 97.88 88 ALA A CA 1
ATOM 689 C C . ALA A 1 88 ? 19.324 2.596 -14.758 1.00 97.88 88 ALA A C 1
ATOM 691 O O . ALA A 1 88 ? 18.810 2.798 -13.656 1.00 97.88 88 ALA A O 1
ATOM 692 N N . ARG A 1 89 ? 18.644 2.041 -15.769 1.00 97.31 89 ARG A N 1
ATOM 693 C CA . ARG A 1 89 ? 17.238 1.606 -15.677 1.00 97.31 89 ARG A CA 1
ATOM 694 C C . ARG A 1 89 ? 17.058 0.450 -14.705 1.00 97.31 89 ARG A C 1
ATOM 696 O O . ARG A 1 89 ? 16.151 0.478 -13.871 1.00 97.31 89 ARG A O 1
ATOM 703 N N . MET A 1 90 ? 17.953 -0.532 -14.765 1.00 96.31 90 MET A N 1
ATOM 704 C CA . MET A 1 90 ? 17.961 -1.652 -13.823 1.00 96.31 90 MET A CA 1
ATOM 705 C C . MET A 1 90 ? 18.214 -1.174 -12.387 1.00 96.31 90 MET A C 1
ATOM 707 O O . MET A 1 90 ? 17.522 -1.602 -11.462 1.00 96.31 90 MET A O 1
ATOM 711 N N . GLY A 1 91 ? 19.149 -0.240 -12.192 1.00 98.06 91 GLY A N 1
ATOM 712 C CA . GLY A 1 91 ? 19.401 0.387 -10.895 1.00 98.06 91 GLY A CA 1
ATOM 713 C C . GLY A 1 91 ? 18.185 1.144 -10.357 1.00 98.06 91 GLY A C 1
ATOM 714 O O . GLY A 1 91 ? 17.812 0.961 -9.197 1.00 98.06 91 GLY A O 1
ATOM 715 N N . GLU A 1 92 ? 17.521 1.939 -11.203 1.00 97.94 92 GLU A N 1
ATOM 716 C CA . GLU A 1 92 ? 16.293 2.658 -10.846 1.00 97.94 92 GLU A CA 1
ATOM 717 C C . GLU A 1 92 ? 15.190 1.694 -10.381 1.00 97.94 92 GLU A C 1
ATOM 719 O O . GLU A 1 92 ? 14.574 1.917 -9.333 1.00 97.94 92 GLU A O 1
ATOM 724 N N . TYR A 1 93 ? 14.968 0.605 -11.125 1.00 98.12 93 TYR A N 1
ATOM 725 C CA . TYR A 1 93 ? 14.009 -0.430 -10.745 1.00 98.12 93 TYR A CA 1
ATOM 726 C C . TYR A 1 93 ? 14.356 -1.035 -9.383 1.00 98.12 93 TYR A C 1
ATOM 728 O O . TYR A 1 93 ? 13.487 -1.122 -8.517 1.00 98.12 93 TYR A O 1
ATOM 736 N N . MET A 1 94 ? 15.617 -1.424 -9.169 1.00 98.12 94 MET A N 1
ATOM 737 C CA . MET A 1 94 ? 16.032 -2.110 -7.944 1.00 98.12 94 MET A CA 1
ATOM 738 C C . MET A 1 94 ? 15.854 -1.250 -6.696 1.00 98.12 94 MET A C 1
ATOM 740 O O . MET A 1 94 ? 15.343 -1.749 -5.695 1.00 98.12 94 MET A O 1
ATOM 744 N N . VAL A 1 95 ? 16.208 0.037 -6.753 1.00 98.44 95 VAL A N 1
ATOM 745 C CA . VAL A 1 95 ? 16.020 0.960 -5.621 1.00 98.44 95 VAL A CA 1
ATOM 746 C C . VAL A 1 95 ? 14.536 1.090 -5.269 1.00 98.44 95 VAL A C 1
ATOM 748 O O . VAL A 1 95 ? 14.155 0.941 -4.108 1.00 98.44 95 VAL A O 1
ATOM 751 N N . LYS A 1 96 ? 13.679 1.303 -6.275 1.00 98.56 96 LYS A N 1
ATOM 752 C CA . LYS A 1 96 ? 12.226 1.409 -6.074 1.00 98.56 96 LYS A CA 1
ATOM 753 C C . LYS A 1 96 ? 11.621 0.101 -5.565 1.00 98.56 96 LYS A C 1
ATOM 755 O O . LYS A 1 96 ? 10.777 0.114 -4.673 1.00 98.56 96 LYS A O 1
ATOM 760 N N . PHE A 1 97 ? 12.050 -1.031 -6.117 1.00 98.44 97 PHE A N 1
ATOM 761 C CA . PHE A 1 97 ? 11.581 -2.349 -5.706 1.00 98.44 97 PHE A CA 1
ATOM 762 C C . PHE A 1 97 ? 11.947 -2.643 -4.251 1.00 98.44 97 PHE A C 1
ATOM 764 O O . PHE A 1 97 ? 11.099 -3.111 -3.497 1.00 98.44 97 PHE A O 1
ATOM 771 N N . GLN A 1 98 ? 13.173 -2.322 -3.834 1.00 98.62 98 GLN A N 1
ATOM 772 C CA . GLN A 1 98 ? 13.608 -2.488 -2.448 1.00 98.62 98 GLN A CA 1
ATOM 773 C C . GLN A 1 98 ? 12.780 -1.639 -1.483 1.00 98.62 98 GLN A C 1
ATOM 775 O O . GLN A 1 98 ? 12.388 -2.146 -0.439 1.00 98.62 98 GLN A O 1
ATOM 780 N N . GLU A 1 99 ? 12.453 -0.394 -1.839 1.00 98.50 99 GLU A N 1
ATOM 781 C CA . GLU A 1 99 ? 11.569 0.457 -1.033 1.00 98.50 99 GLU A CA 1
ATOM 782 C C . GLU A 1 99 ? 10.173 -0.167 -0.856 1.00 98.50 99 GLU A C 1
ATOM 784 O O . GLU A 1 99 ? 9.642 -0.220 0.255 1.00 98.50 99 GLU A O 1
ATOM 789 N N . VAL A 1 100 ? 9.587 -0.693 -1.937 1.00 98.56 100 VAL A N 1
ATOM 790 C CA . VAL A 1 100 ? 8.282 -1.371 -1.879 1.00 98.56 100 VAL A CA 1
ATOM 791 C C . VAL A 1 100 ? 8.368 -2.651 -1.049 1.00 98.56 100 VAL A C 1
ATOM 793 O O . VAL A 1 100 ? 7.522 -2.875 -0.185 1.00 98.56 100 VAL A O 1
ATOM 796 N N . GLN A 1 101 ? 9.387 -3.481 -1.284 1.00 98.50 101 GLN A N 1
ATOM 797 C CA . GLN A 1 101 ? 9.620 -4.714 -0.532 1.00 98.50 101 GLN A CA 1
ATOM 798 C C . GLN A 1 101 ? 9.757 -4.419 0.964 1.00 98.50 101 GLN A C 1
ATOM 800 O O . GLN A 1 101 ? 9.235 -5.158 1.799 1.00 98.50 101 GLN A O 1
ATOM 805 N N . ASP A 1 102 ? 10.438 -3.327 1.303 1.00 98.56 102 ASP A N 1
ATOM 806 C CA . ASP A 1 102 ? 10.623 -2.912 2.679 1.00 98.56 102 ASP A CA 1
ATOM 807 C C . ASP A 1 102 ? 9.303 -2.583 3.369 1.00 98.56 102 ASP A C 1
ATOM 809 O O . ASP A 1 102 ? 9.007 -3.110 4.443 1.00 98.56 102 ASP A O 1
ATOM 813 N N . PHE A 1 103 ? 8.467 -1.779 2.709 1.00 98.50 103 PHE A N 1
ATOM 814 C CA . PHE A 1 103 ? 7.128 -1.468 3.193 1.00 98.50 103 PHE A CA 1
ATOM 815 C C . PHE A 1 103 ? 6.262 -2.727 3.325 1.00 98.50 103 PHE A C 1
ATOM 817 O O . PHE A 1 103 ? 5.571 -2.904 4.330 1.00 98.50 103 PHE A O 1
ATOM 824 N N . VAL A 1 104 ? 6.318 -3.634 2.345 1.00 98.44 104 VAL A N 1
ATOM 825 C CA . VAL A 1 104 ? 5.556 -4.889 2.390 1.00 98.44 104 VAL A CA 1
ATOM 826 C C . VAL A 1 104 ? 5.945 -5.717 3.613 1.00 98.44 104 VAL A C 1
ATOM 828 O O . VAL A 1 104 ? 5.075 -6.134 4.375 1.00 98.44 104 VAL A O 1
ATOM 831 N N . ASN A 1 105 ? 7.243 -5.911 3.839 1.00 98.44 105 ASN A N 1
ATOM 832 C CA . ASN A 1 105 ? 7.734 -6.776 4.908 1.00 98.44 105 ASN A CA 1
ATOM 833 C C . ASN A 1 105 ? 7.599 -6.151 6.301 1.00 98.44 105 ASN A C 1
ATOM 835 O O . ASN A 1 105 ? 7.368 -6.872 7.271 1.00 98.44 105 ASN A O 1
ATOM 839 N N . ARG A 1 106 ? 7.760 -4.827 6.420 1.00 97.56 106 ARG A N 1
ATOM 840 C CA . ARG A 1 106 ? 7.809 -4.139 7.720 1.00 97.56 106 ARG A CA 1
ATOM 841 C C . ARG A 1 106 ? 6.521 -3.418 8.119 1.00 97.56 106 ARG A C 1
ATOM 843 O O . ARG A 1 106 ? 6.410 -3.046 9.282 1.00 97.56 106 ARG A O 1
ATOM 850 N N . ALA A 1 107 ? 5.572 -3.224 7.205 1.00 97.50 107 ALA A N 1
ATOM 851 C CA . ALA A 1 107 ? 4.289 -2.578 7.493 1.00 97.50 107 ALA A CA 1
ATOM 852 C C . ALA A 1 107 ? 3.101 -3.444 7.054 1.00 97.50 107 ALA A C 1
ATOM 854 O O . ALA A 1 107 ? 2.334 -3.904 7.897 1.00 97.50 107 ALA A O 1
ATOM 855 N N . TYR A 1 108 ? 2.985 -3.744 5.756 1.00 98.06 108 TYR A N 1
ATOM 856 C CA . TYR A 1 108 ? 1.801 -4.426 5.219 1.00 98.06 108 TYR A CA 1
ATOM 857 C C . TYR A 1 108 ? 1.606 -5.838 5.791 1.00 98.06 108 TYR A C 1
ATOM 859 O O . TYR A 1 108 ? 0.515 -6.183 6.239 1.00 98.06 108 TYR A O 1
ATOM 867 N N . TYR A 1 109 ? 2.658 -6.659 5.816 1.00 98.38 109 TYR A N 1
ATOM 868 C CA . TYR A 1 109 ? 2.569 -8.018 6.346 1.00 98.38 109 TYR A CA 1
ATOM 869 C C . TYR A 1 109 ? 2.250 -8.051 7.856 1.00 98.38 109 TYR A C 1
ATOM 871 O O . TYR A 1 109 ? 1.318 -8.760 8.245 1.00 98.38 109 TYR A O 1
ATOM 879 N N . PRO A 1 110 ? 2.923 -7.265 8.722 1.00 98.19 110 PRO A N 1
ATOM 880 C CA . PRO A 1 110 ? 2.520 -7.121 10.121 1.00 98.19 110 PRO A CA 1
ATOM 881 C C . PRO A 1 110 ? 1.063 -6.680 10.315 1.00 98.19 110 PRO A C 1
ATOM 883 O O . PRO A 1 110 ? 0.391 -7.227 11.192 1.00 98.19 110 PRO A O 1
ATOM 886 N N . ASP A 1 111 ? 0.553 -5.759 9.491 1.00 98.44 111 ASP A N 1
ATOM 887 C CA . ASP A 1 111 ? -0.849 -5.324 9.548 1.00 98.44 111 ASP A CA 1
ATOM 888 C C . ASP A 1 111 ? -1.817 -6.469 9.232 1.00 98.44 111 ASP A C 1
ATOM 890 O O . ASP A 1 111 ? -2.817 -6.639 9.931 1.00 98.44 111 ASP A O 1
ATOM 894 N N . LEU A 1 112 ? -1.500 -7.301 8.233 1.00 97.75 112 LEU A N 1
ATOM 895 C CA . LEU A 1 112 ? -2.290 -8.493 7.912 1.00 97.75 112 LEU A CA 1
ATOM 896 C C . LEU A 1 112 ? -2.298 -9.496 9.068 1.00 97.75 112 LEU A C 1
ATOM 898 O O . LEU A 1 112 ? -3.353 -10.021 9.416 1.00 97.75 112 LEU A O 1
ATOM 902 N N . VAL A 1 113 ? -1.147 -9.745 9.700 1.00 98.00 113 VAL A N 1
ATOM 903 C CA . VAL A 1 113 ? -1.058 -10.644 10.864 1.00 98.00 113 VAL A CA 1
ATOM 904 C C . VAL A 1 113 ? -1.851 -10.086 12.049 1.00 98.00 113 VAL A C 1
ATOM 906 O O . VAL A 1 113 ? -2.543 -10.835 12.739 1.00 98.00 113 VAL A O 1
ATOM 909 N N . MET A 1 114 ? -1.771 -8.777 12.291 1.00 97.94 114 MET A N 1
ATOM 910 C CA . MET A 1 114 ? -2.528 -8.089 13.338 1.00 97.94 114 MET A CA 1
ATOM 911 C C . MET A 1 114 ? -4.039 -8.189 13.099 1.00 97.94 114 MET A C 1
ATOM 913 O O . MET A 1 114 ? -4.768 -8.583 14.011 1.00 97.94 114 MET A O 1
ATOM 917 N N . ALA A 1 115 ? -4.503 -7.898 11.882 1.00 96.12 115 ALA A N 1
ATOM 918 C CA . ALA A 1 115 ? -5.907 -8.039 11.510 1.00 96.12 115 ALA A CA 1
ATOM 919 C C . ALA A 1 115 ? -6.365 -9.502 11.612 1.00 96.12 115 ALA A C 1
ATOM 921 O O . ALA A 1 115 ? -7.380 -9.784 12.242 1.00 96.12 115 ALA A O 1
ATOM 922 N N . GLY A 1 116 ? -5.580 -10.444 11.084 1.00 95.38 116 GLY A N 1
ATOM 923 C CA . GLY A 1 116 ? -5.868 -11.874 11.172 1.00 95.38 116 GLY A CA 1
ATOM 924 C C . GLY A 1 116 ? -6.086 -12.327 12.614 1.00 95.38 116 GLY A C 1
ATOM 925 O O . GLY A 1 116 ? -7.092 -12.958 12.909 1.00 95.38 116 GLY A O 1
ATOM 926 N N . LYS A 1 117 ? -5.213 -11.925 13.545 1.00 95.56 117 LYS A N 1
ATOM 927 C CA . LYS A 1 117 ? -5.380 -12.230 14.977 1.00 95.56 117 LYS A CA 1
ATOM 928 C C . LYS A 1 117 ? -6.629 -11.594 15.588 1.00 95.56 117 LYS A C 1
ATOM 930 O O . LYS A 1 117 ? -7.296 -12.240 16.387 1.00 95.56 117 LYS A O 1
ATOM 935 N N . ALA A 1 118 ? -6.940 -10.349 15.232 1.00 95.56 118 ALA A N 1
ATOM 936 C CA . ALA A 1 118 ? -8.089 -9.631 15.782 1.00 95.56 118 ALA A CA 1
ATOM 937 C C . ALA A 1 118 ? -9.440 -10.209 15.325 1.00 95.56 118 ALA A C 1
ATOM 939 O O . ALA A 1 118 ? -10.420 -10.111 16.061 1.00 95.56 118 ALA A O 1
ATOM 940 N N . TYR A 1 119 ? -9.487 -10.813 14.133 1.00 94.69 119 TYR A N 1
ATOM 941 C CA . TYR A 1 119 ? -10.727 -11.260 13.490 1.00 94.69 119 TYR A CA 1
ATOM 942 C C . TYR A 1 119 ? -10.818 -12.779 13.261 1.00 94.69 119 TYR A C 1
ATOM 944 O O . TYR A 1 119 ? -11.826 -13.247 12.740 1.00 94.69 119 TYR A O 1
ATOM 952 N N . ALA A 1 120 ? -9.823 -13.571 13.681 1.00 91.88 120 ALA A N 1
ATOM 953 C C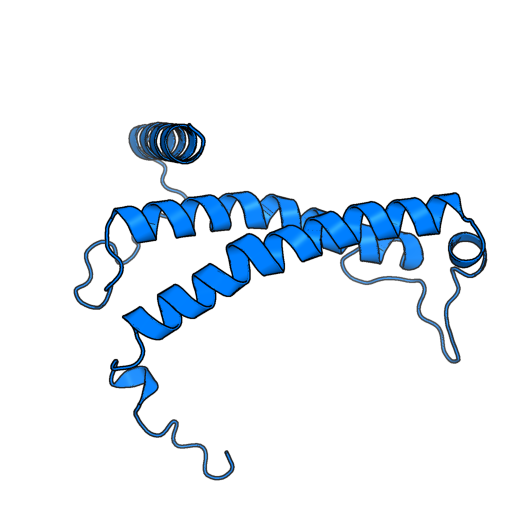A . ALA A 1 120 ? -9.768 -15.025 13.454 1.00 91.88 120 ALA A CA 1
ATOM 954 C C . ALA A 1 120 ? -10.990 -15.807 13.968 1.00 91.88 120 ALA A C 1
ATOM 956 O O . ALA A 1 120 ? -11.257 -16.905 13.489 1.00 91.88 120 ALA A O 1
ATOM 957 N N . HIS A 1 121 ? -11.708 -15.269 14.956 1.00 89.44 121 HIS A N 1
ATOM 958 C CA . HIS A 1 121 ? -12.853 -15.927 15.588 1.00 89.44 121 HIS A CA 1
ATOM 959 C C . HIS A 1 121 ? -14.212 -15.366 15.147 1.00 89.44 121 HIS A C 1
ATOM 961 O O . HIS A 1 121 ? -15.239 -15.773 15.687 1.00 89.44 121 HIS A O 1
ATOM 967 N N . GLU A 1 122 ? -14.244 -14.422 14.203 1.00 88.06 122 GLU A N 1
ATOM 968 C CA . GLU A 1 122 ? -15.508 -13.894 13.689 1.00 88.06 122 GLU A CA 1
ATOM 969 C C . GLU A 1 122 ? -16.260 -14.982 12.911 1.00 88.06 122 GLU A C 1
ATOM 971 O O . GLU A 1 122 ? -15.695 -15.681 12.068 1.00 88.06 122 GLU A O 1
ATOM 976 N N . ALA A 1 123 ? -17.564 -15.113 13.166 1.00 85.12 123 ALA A N 1
ATOM 977 C CA . ALA A 1 123 ? -18.385 -16.139 12.524 1.00 85.12 123 ALA A CA 1
ATOM 978 C C . ALA A 1 123 ? -18.382 -16.007 10.991 1.00 85.12 123 ALA A C 1
ATOM 980 O O . ALA A 1 123 ? -18.389 -17.009 10.288 1.00 85.12 123 ALA A O 1
ATOM 981 N N . SER A 1 124 ? -18.300 -14.784 10.458 1.00 81.06 124 SER A N 1
ATOM 982 C CA . SER A 1 124 ? -18.180 -14.536 9.014 1.00 81.06 124 SER A CA 1
ATOM 983 C C . SER A 1 124 ? -16.889 -15.075 8.389 1.00 81.06 124 SER A C 1
ATOM 985 O O . SER A 1 124 ? -16.845 -15.239 7.174 1.00 81.06 124 SER A O 1
ATOM 987 N N . VAL A 1 125 ? -15.851 -15.329 9.191 1.00 81.62 125 VAL A N 1
ATOM 988 C CA . VAL A 1 125 ? -14.576 -15.920 8.753 1.00 81.62 125 VAL A CA 1
ATOM 989 C C . VAL A 1 125 ? -14.599 -17.442 8.898 1.00 81.62 125 VAL A C 1
ATOM 991 O O . VAL A 1 125 ? -14.025 -18.142 8.072 1.00 81.62 125 VAL A O 1
ATOM 994 N N . LEU A 1 126 ? -15.238 -17.950 9.955 1.00 81.75 126 LEU A N 1
ATOM 995 C CA . LEU A 1 126 ? -15.242 -19.376 10.298 1.00 81.75 126 LEU A CA 1
ATOM 996 C C . LEU A 1 126 ? -16.351 -20.184 9.623 1.00 81.75 126 LEU A C 1
ATOM 998 O O . LEU A 1 126 ? -16.226 -21.402 9.499 1.00 81.75 126 LEU A O 1
ATOM 1002 N N . ASN A 1 127 ? -17.455 -19.538 9.253 1.00 81.31 127 ASN A N 1
ATOM 1003 C CA . ASN A 1 127 ? -18.565 -20.224 8.612 1.00 81.31 127 ASN A CA 1
ATOM 1004 C C . ASN A 1 127 ? -18.167 -20.693 7.213 1.00 81.31 127 ASN A C 1
ATOM 1006 O O . ASN A 1 127 ? -17.417 -20.023 6.503 1.00 81.31 127 ASN A O 1
ATOM 1010 N N . ASP A 1 128 ? -18.727 -21.833 6.815 1.00 73.94 128 ASP A N 1
ATOM 1011 C CA . ASP A 1 128 ? -18.621 -22.323 5.449 1.00 73.94 128 ASP A CA 1
ATOM 1012 C C . ASP A 1 128 ? -19.102 -21.239 4.468 1.00 73.94 128 ASP A C 1
ATOM 1014 O O . ASP A 1 128 ? -20.185 -20.668 4.614 1.00 73.94 128 ASP A O 1
ATOM 1018 N N . ILE A 1 129 ? -18.270 -20.950 3.470 1.00 73.69 129 ILE A N 1
ATOM 1019 C CA . ILE A 1 129 ? -18.570 -20.011 2.385 1.00 73.69 129 ILE A CA 1
ATOM 1020 C C . ILE A 1 129 ? -19.568 -20.601 1.375 1.00 73.69 129 ILE A C 1
ATOM 1022 O O . ILE A 1 129 ? -19.967 -19.912 0.436 1.00 73.69 129 ILE A O 1
ATOM 1026 N N . GLY A 1 130 ? -19.980 -21.863 1.559 1.00 69.75 130 GLY A N 1
ATOM 1027 C CA . GLY A 1 130 ? -20.988 -22.537 0.743 1.00 69.75 130 GLY A CA 1
ATOM 1028 C C . GLY A 1 130 ? -20.496 -22.832 -0.673 1.00 69.75 130 GLY A C 1
ATOM 1029 O O . GLY A 1 130 ? -21.298 -22.958 -1.601 1.00 69.75 130 GLY A O 1
ATOM 1030 N N . VAL A 1 131 ? -19.175 -22.903 -0.860 1.00 70.12 131 VAL A N 1
ATOM 1031 C CA . VAL A 1 131 ? -18.543 -23.193 -2.149 1.00 70.12 131 VAL A CA 1
ATOM 1032 C C . VAL A 1 131 ? -18.037 -24.627 -2.104 1.00 70.12 131 VAL A C 1
ATOM 1034 O O . VAL A 1 131 ? -16.992 -24.902 -1.532 1.00 70.12 131 VAL A O 1
ATOM 1037 N N . ASN A 1 132 ? -18.774 -25.541 -2.737 1.00 67.94 132 ASN A N 1
ATOM 1038 C C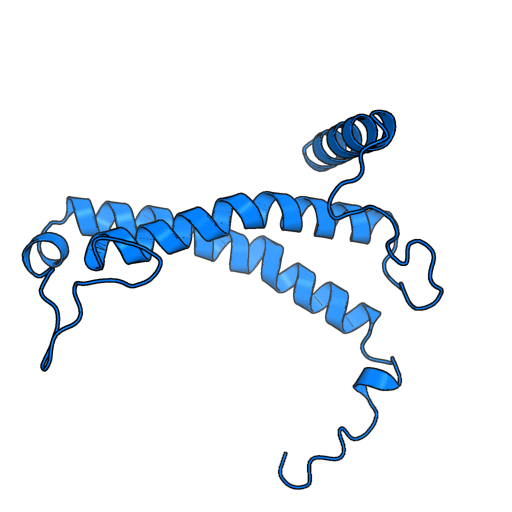A . ASN A 1 132 ? -18.568 -26.997 -2.652 1.00 67.94 132 ASN A CA 1
ATOM 1039 C C . ASN A 1 132 ? -17.173 -27.522 -3.079 1.00 67.94 132 ASN A C 1
ATOM 1041 O O . ASN A 1 132 ? -16.940 -28.722 -2.976 1.00 67.94 132 ASN A O 1
ATOM 1045 N N . ASN A 1 133 ? -16.269 -26.672 -3.582 1.00 58.41 133 ASN A N 1
ATOM 1046 C CA . ASN A 1 133 ? -15.009 -27.070 -4.222 1.00 58.41 133 ASN A CA 1
ATOM 1047 C C . ASN A 1 133 ? -13.772 -26.293 -3.716 1.00 58.41 133 ASN A C 1
ATOM 1049 O O . ASN A 1 133 ? -12.792 -26.181 -4.457 1.00 58.41 133 ASN A O 1
ATOM 1053 N N . LEU A 1 134 ? -13.819 -25.725 -2.507 1.00 54.38 134 LEU A N 1
ATOM 1054 C CA . LEU A 1 134 ? -12.630 -25.239 -1.793 1.00 54.38 134 LEU A CA 1
ATOM 1055 C C . LEU A 1 134 ? -12.318 -26.144 -0.601 1.00 54.38 134 LEU A C 1
ATOM 1057 O O . LEU A 1 134 ? -13.282 -26.605 0.046 1.00 54.38 134 LEU A O 1
#

Foldseek 3Di:
DQLVVQVVVVVVCVVVVCVDVHPPDPPPPPLPQDDPVLVSLLSSLVVVVVVLVVLVQVLCCLQQVGPPPGDQDDVPGGNSVVSVPDPVSVVSNVVSVVVSVCSCVPRVVVNVVVVCVRCVPPCVNVDDPPDPPD

pLDDT: mean 94.03, std 7.56, range [54.38, 98.62]